Protein AF-A0A7X9WJV8-F1 (afdb_monomer)

Sequence (108 aa):
MVRKWLESRFNASRIDQDRADRGGRSCEGDYDKAAAEEWVCRALRTSDATNDRARFADALKGLLDQDDYLRVGVHDERRFEREVRGYLRKLVKMTKTNTGFGNRLHHQ

Nearest PDB structures (foldseek):
  1x8z-assembly3_A  TM=3.996E-01  e=1.623E+00  Arabidopsis thaliana
  3iqc-assembly3_A  TM=4.145E-01  e=4.379E+00  Helicobacter pylori 26695
  6lea-assembly2_B  TM=2.562E-01  e=4.156E+00  Helicobacter pylori CPY1124

Mean predicted aligned error: 3.54 Å

Foldseek 3Di:
DLLVLLVLLLVVLVVQLVVLVVVPPVSLLSNLLSVLSNQLSVQQNPDPLSVPLVSSLVSLVVVLPDPADDDPPRPDRVSSVVSNNVVSVVVNVCSVVVDDSVDSDDDD

pLDDT: mean 92.79, std 9.25, range [35.72, 98.31]

Secondary structure (DSSP, 8-state):
-HHHHHHHHHHHHHHHHHHHHHHGGGGHHHHHHHHHHHHHHHHHHT-GGGG-HHHHHHHHHHHHT-S----TT-S-HHHHHHHHHHHHHHHHHHHHHT-STT------

Radius of gyration: 13.66 Å; Cα contacts (8 Å, |Δi|>4): 118; chains: 1; bounding box: 32×33×36 Å

Solvent-accessible surface area (backbone atoms only — not comparable to full-atom values): 5926 Å² total; per-residue (Å²): 98,49,35,64,29,28,50,47,46,28,56,48,20,50,53,43,27,58,52,18,60,76,57,40,82,89,21,42,69,54,22,22,45,20,46,18,48,24,52,54,22,59,71,47,44,80,40,77,34,47,81,36,72,67,51,34,51,51,52,50,47,58,61,65,72,47,92,78,77,91,68,89,90,58,83,46,68,72,57,23,44,51,36,33,55,50,51,48,52,50,50,50,52,31,60,74,71,72,46,64,53,84,64,69,79,74,88,127

Structure (mmCIF, N/CA/C/O backbone):
data_AF-A0A7X9WJV8-F1
#
_entry.id   AF-A0A7X9WJV8-F1
#
loop_
_atom_site.group_PDB
_atom_site.id
_atom_site.type_symbol
_atom_site.label_atom_id
_atom_site.label_alt_id
_atom_site.label_comp_id
_atom_site.label_asym_id
_atom_site.label_entity_id
_atom_site.label_seq_id
_atom_site.pdbx_PDB_ins_code
_atom_site.Cartn_x
_atom_site.Cartn_y
_atom_site.Cartn_z
_atom_site.occupancy
_atom_site.B_iso_or_equiv
_atom_site.auth_seq_id
_atom_site.auth_comp_id
_atom_site.auth_asym_id
_atom_site.auth_atom_id
_atom_site.pdbx_PDB_model_num
ATOM 1 N N . MET A 1 1 ? -9.021 10.700 9.804 1.00 85.81 1 MET A N 1
ATOM 2 C CA . MET A 1 1 ? -7.700 11.322 9.515 1.00 85.81 1 MET A CA 1
ATOM 3 C C . MET A 1 1 ? -6.843 10.417 8.637 1.00 85.81 1 MET A C 1
ATOM 5 O O . MET A 1 1 ? -6.391 10.879 7.597 1.00 85.81 1 MET A O 1
ATOM 9 N N . VAL A 1 2 ? -6.697 9.142 9.014 1.00 92.88 2 VAL A N 1
ATOM 10 C CA . VAL A 1 2 ? -5.947 8.115 8.271 1.00 92.88 2 VAL A CA 1
ATOM 11 C C . VAL A 1 2 ? -6.416 7.979 6.819 1.00 92.88 2 VAL A C 1
ATOM 13 O O . VAL A 1 2 ? -5.586 8.046 5.924 1.00 92.88 2 VAL A O 1
ATOM 16 N N . ARG A 1 3 ? -7.732 7.913 6.562 1.00 93.69 3 ARG A N 1
ATOM 17 C CA . ARG A 1 3 ? -8.294 7.860 5.195 1.00 93.69 3 ARG A CA 1
ATOM 18 C C . ARG A 1 3 ? -7.761 8.967 4.275 1.00 93.69 3 ARG A C 1
ATOM 20 O O . ARG A 1 3 ? -7.168 8.676 3.247 1.00 93.69 3 ARG A O 1
ATOM 27 N N . LYS A 1 4 ? -7.883 10.230 4.699 1.00 93.00 4 LYS A N 1
ATOM 28 C CA . LYS A 1 4 ? -7.390 11.396 3.937 1.00 93.00 4 LYS A CA 1
ATOM 29 C C . LYS A 1 4 ? -5.872 11.368 3.730 1.00 93.00 4 LYS A C 1
ATOM 31 O O . LYS A 1 4 ? -5.375 11.869 2.728 1.00 93.00 4 LYS A O 1
ATOM 36 N N . TRP A 1 5 ? -5.129 10.819 4.690 1.00 95.25 5 TRP A N 1
ATOM 37 C CA . TRP A 1 5 ? -3.686 10.635 4.554 1.00 95.25 5 TRP A CA 1
ATOM 38 C C . TRP A 1 5 ? -3.359 9.561 3.506 1.00 95.25 5 TRP A C 1
ATOM 40 O O . TRP A 1 5 ? -2.560 9.822 2.613 1.00 95.25 5 TRP A O 1
ATOM 50 N N . LEU A 1 6 ? -4.036 8.408 3.547 1.00 96.06 6 LEU A N 1
ATOM 51 C CA . LEU A 1 6 ? -3.879 7.335 2.557 1.00 96.06 6 LEU A CA 1
ATOM 52 C C . LEU A 1 6 ? -4.258 7.801 1.146 1.00 96.06 6 LEU A C 1
ATOM 54 O O . LEU A 1 6 ? -3.562 7.476 0.196 1.00 96.06 6 LEU A O 1
ATOM 58 N N . GLU A 1 7 ? -5.320 8.596 0.997 1.00 95.50 7 GLU A N 1
ATOM 59 C CA . GLU A 1 7 ? -5.699 9.205 -0.288 1.00 95.50 7 GLU A CA 1
ATOM 60 C C . GLU A 1 7 ? -4.613 10.148 -0.824 1.00 95.50 7 GLU A C 1
ATOM 62 O O . GLU A 1 7 ? -4.266 10.095 -2.001 1.00 95.50 7 GLU A O 1
ATOM 67 N N . SER A 1 8 ? -4.036 10.982 0.044 1.00 95.19 8 SER A N 1
ATOM 68 C CA . SER A 1 8 ? -2.932 11.871 -0.325 1.00 95.19 8 SER A CA 1
ATOM 69 C C . SER A 1 8 ? -1.688 11.089 -0.762 1.00 95.19 8 SER A C 1
ATOM 71 O O . SER A 1 8 ? -1.101 11.411 -1.795 1.00 95.19 8 SER A O 1
ATOM 73 N N . ARG A 1 9 ? -1.316 10.030 -0.032 1.00 96.31 9 ARG A N 1
ATOM 74 C CA . ARG A 1 9 ? -0.181 9.160 -0.382 1.00 96.31 9 ARG A CA 1
ATOM 75 C C . ARG A 1 9 ? -0.432 8.322 -1.634 1.00 96.31 9 ARG A C 1
ATOM 77 O O . ARG A 1 9 ? 0.474 8.166 -2.446 1.00 96.31 9 ARG A O 1
ATOM 84 N N . PHE A 1 10 ? -1.662 7.865 -1.846 1.00 96.62 10 PHE A N 1
ATOM 85 C CA . PHE A 1 10 ? -2.077 7.206 -3.085 1.00 96.62 10 PHE A CA 1
ATOM 86 C C . PHE A 1 10 ? -1.884 8.124 -4.300 1.00 96.62 10 PHE A C 1
ATOM 88 O O . PHE A 1 10 ? -1.309 7.717 -5.300 1.00 96.62 10 PHE A O 1
ATOM 95 N N . ASN A 1 11 ? -2.306 9.386 -4.210 1.00 96.44 11 ASN A N 1
ATOM 96 C CA . ASN A 1 11 ? -2.116 10.327 -5.315 1.00 96.44 11 ASN A CA 1
ATOM 97 C C . ASN A 1 11 ? -0.632 10.661 -5.536 1.00 96.44 11 ASN A C 1
ATOM 99 O O . ASN A 1 11 ? -0.182 10.691 -6.677 1.00 96.44 11 ASN A O 1
AT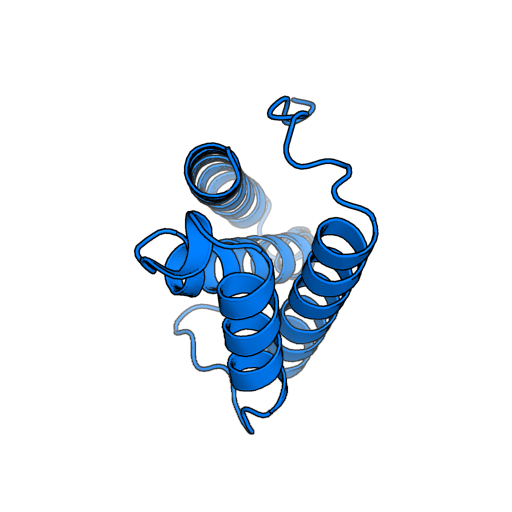OM 103 N N . ALA A 1 12 ? 0.132 10.870 -4.459 1.00 96.06 12 ALA A N 1
ATOM 104 C CA . ALA A 1 12 ? 1.566 11.151 -4.543 1.00 96.06 12 ALA A CA 1
ATOM 105 C C . ALA A 1 12 ? 2.345 9.996 -5.190 1.00 96.06 12 ALA A C 1
ATOM 107 O O . ALA A 1 12 ? 3.098 10.217 -6.129 1.00 96.06 12 ALA A O 1
ATOM 108 N N . SER A 1 13 ? 2.093 8.759 -4.760 1.00 96.81 13 SER A N 1
ATOM 109 C CA . SER A 1 13 ? 2.762 7.575 -5.310 1.00 96.81 13 SER A CA 1
ATOM 110 C C . SER A 1 13 ? 2.470 7.339 -6.792 1.00 96.81 13 SER A C 1
ATOM 112 O O . SER A 1 13 ? 3.337 6.849 -7.507 1.00 96.81 13 SER A O 1
ATOM 114 N N . ARG A 1 14 ? 1.290 7.723 -7.294 1.00 97.00 14 ARG A N 1
ATOM 115 C CA . ARG A 1 14 ? 1.019 7.697 -8.741 1.00 97.00 14 ARG A CA 1
ATOM 116 C C . ARG A 1 14 ? 1.848 8.727 -9.508 1.00 97.00 14 ARG A C 1
ATOM 118 O O . ARG A 1 14 ? 2.376 8.405 -10.562 1.00 97.00 14 ARG A O 1
ATOM 125 N N . ILE A 1 15 ? 1.999 9.932 -8.961 1.00 96.88 15 ILE A N 1
ATOM 126 C CA . ILE A 1 15 ? 2.862 10.967 -9.550 1.00 96.88 15 ILE A CA 1
ATOM 127 C C . ILE A 1 15 ? 4.326 10.504 -9.551 1.00 96.88 15 ILE A C 1
ATOM 129 O O . ILE A 1 15 ? 5.033 10.711 -10.535 1.00 96.88 15 ILE A O 1
ATOM 133 N N . ASP A 1 16 ? 4.776 9.855 -8.477 1.00 96.69 16 ASP A N 1
ATOM 134 C CA . ASP A 1 16 ? 6.140 9.332 -8.373 1.00 96.69 16 ASP A CA 1
ATOM 135 C C . ASP A 1 16 ? 6.401 8.200 -9.374 1.00 96.69 16 ASP A C 1
ATOM 137 O O . ASP A 1 16 ? 7.467 8.170 -9.985 1.00 96.69 16 ASP A O 1
ATOM 141 N N . GLN A 1 17 ? 5.419 7.320 -9.607 1.00 96.88 17 GLN A N 1
ATOM 142 C CA . GLN A 1 17 ? 5.485 6.321 -10.679 1.00 96.88 17 GLN A CA 1
ATOM 143 C C . GLN A 1 17 ? 5.625 6.982 -12.052 1.00 96.88 17 GLN A C 1
ATOM 145 O O . GLN A 1 17 ? 6.554 6.651 -12.781 1.00 96.88 17 GLN A O 1
ATOM 150 N N . ASP A 1 18 ? 4.769 7.956 -12.381 1.00 96.75 18 ASP A N 1
ATOM 151 C CA . ASP A 1 18 ? 4.836 8.671 -13.665 1.00 96.75 18 ASP A CA 1
ATOM 152 C C . ASP A 1 18 ? 6.182 9.395 -13.847 1.00 96.75 18 ASP A C 1
ATOM 154 O O . ASP A 1 18 ? 6.710 9.500 -14.956 1.00 96.75 18 ASP A O 1
ATOM 158 N N . ARG A 1 19 ? 6.757 9.919 -12.757 1.00 96.44 19 ARG A N 1
ATOM 159 C CA . ARG A 1 19 ? 8.077 10.560 -12.766 1.00 96.44 19 ARG A CA 1
ATOM 160 C C . ARG A 1 19 ? 9.194 9.544 -12.997 1.00 96.44 19 ARG A C 1
ATOM 162 O O . ARG A 1 19 ? 10.093 9.827 -13.786 1.00 96.44 19 ARG A O 1
ATOM 169 N N . ALA A 1 20 ? 9.149 8.407 -12.309 1.00 96.31 20 ALA A N 1
ATOM 170 C CA . ALA A 1 20 ? 10.144 7.348 -12.432 1.00 96.31 20 ALA A CA 1
ATOM 171 C C . ALA A 1 20 ? 10.114 6.704 -13.825 1.00 96.31 20 ALA A C 1
ATOM 173 O O . ALA A 1 20 ? 11.168 6.514 -14.425 1.00 96.31 20 ALA A O 1
ATOM 174 N N . ASP A 1 21 ? 8.922 6.478 -14.379 1.00 94.44 21 ASP A N 1
ATOM 175 C CA . ASP A 1 21 ? 8.728 5.929 -15.725 1.00 94.44 21 ASP A CA 1
ATOM 176 C C . ASP A 1 21 ? 9.408 6.801 -16.798 1.00 94.44 21 ASP A C 1
ATOM 178 O O . ASP A 1 21 ? 10.172 6.317 -17.633 1.00 94.44 21 ASP A O 1
ATOM 182 N N . ARG A 1 22 ? 9.272 8.132 -16.692 1.00 95.19 22 ARG A N 1
ATOM 183 C CA . ARG 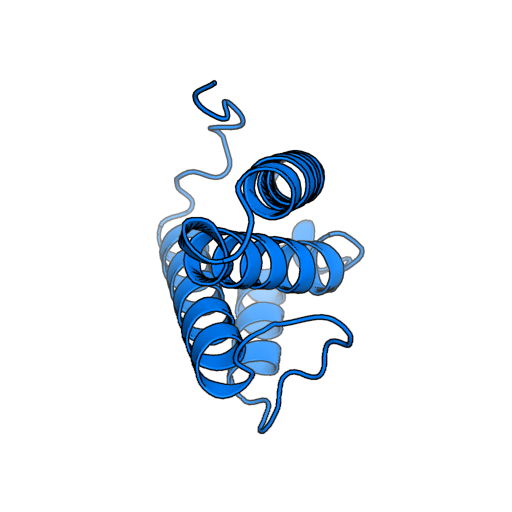A 1 22 ? 9.975 9.096 -17.567 1.00 95.19 22 ARG A CA 1
ATOM 184 C C . ARG A 1 22 ? 11.498 9.077 -17.413 1.00 95.19 22 ARG A C 1
ATOM 186 O O . ARG A 1 22 ? 12.200 9.519 -18.321 1.00 95.19 22 ARG A O 1
ATOM 193 N N . GLY A 1 23 ? 12.008 8.617 -16.272 1.00 92.75 23 GLY A N 1
ATOM 194 C CA . GLY A 1 23 ? 13.438 8.463 -16.001 1.00 92.75 23 GLY A CA 1
ATOM 195 C C . GLY A 1 23 ? 14.055 7.206 -16.623 1.00 92.75 23 GLY A C 1
ATOM 196 O O . GLY A 1 23 ? 15.281 7.089 -16.671 1.00 92.75 23 GLY A O 1
ATOM 197 N N . GLY A 1 24 ? 13.235 6.277 -17.127 1.00 91.38 24 GLY A N 1
ATOM 198 C CA . GLY A 1 24 ? 13.684 5.036 -17.753 1.00 91.38 24 GLY A CA 1
ATOM 199 C C . GLY A 1 24 ? 14.379 4.075 -16.780 1.00 91.38 24 GLY A C 1
ATOM 200 O O . GLY A 1 24 ? 14.170 4.120 -15.569 1.00 91.38 24 GLY A O 1
ATOM 201 N N . ARG A 1 25 ? 15.247 3.200 -17.313 1.00 90.94 25 ARG A N 1
ATOM 202 C CA . ARG A 1 25 ? 15.833 2.058 -16.576 1.00 90.94 25 ARG A CA 1
ATOM 203 C C . ARG A 1 25 ? 16.501 2.409 -15.243 1.00 90.94 25 ARG A C 1
ATOM 205 O O . ARG A 1 25 ? 16.436 1.635 -14.296 1.00 90.94 25 ARG A O 1
ATOM 212 N N . SER A 1 26 ? 17.153 3.568 -15.146 1.00 94.00 26 SER A N 1
ATOM 213 C CA . SER A 1 26 ? 17.811 3.993 -13.901 1.00 94.00 26 SER A CA 1
ATOM 214 C C . SER A 1 26 ? 16.832 4.257 -12.754 1.00 94.00 26 SER A C 1
ATOM 216 O O . SER A 1 26 ? 17.245 4.240 -11.599 1.00 94.00 26 SER A O 1
ATOM 218 N N . CYS A 1 27 ? 15.555 4.483 -13.064 1.00 95.50 27 CYS A N 1
ATOM 219 C CA . CYS A 1 27 ? 14.506 4.821 -12.109 1.00 95.50 27 CYS A CA 1
ATOM 220 C C . CYS A 1 27 ? 13.520 3.668 -11.852 1.00 95.50 27 CYS A C 1
ATOM 222 O O . CYS A 1 27 ? 12.578 3.848 -11.089 1.00 95.50 27 CYS A O 1
ATOM 224 N N . GLU A 1 28 ? 13.739 2.469 -12.404 1.00 95.81 28 GLU A N 1
ATOM 225 C CA . GLU A 1 28 ? 12.855 1.305 -12.187 1.00 95.81 28 GLU A CA 1
ATOM 226 C C . GLU A 1 28 ? 12.702 0.955 -10.700 1.00 95.81 28 GLU A C 1
ATOM 228 O O . GLU A 1 28 ? 11.619 0.612 -10.234 1.00 95.81 28 GLU A O 1
ATOM 233 N N . GLY A 1 29 ? 13.773 1.110 -9.914 1.00 96.50 29 GLY A N 1
ATOM 234 C CA . GLY A 1 29 ? 13.702 0.919 -8.464 1.00 96.50 29 GLY A CA 1
ATOM 235 C C . GLY A 1 29 ? 12.813 1.942 -7.755 1.00 96.50 29 GLY A C 1
ATOM 236 O O . GLY A 1 29 ? 12.100 1.579 -6.819 1.00 96.50 29 GLY A O 1
ATOM 237 N N . ASP A 1 30 ? 12.831 3.196 -8.209 1.00 97.38 30 ASP A N 1
ATOM 238 C CA . ASP A 1 30 ? 11.951 4.242 -7.684 1.00 97.38 30 ASP A CA 1
ATOM 239 C C . ASP A 1 30 ? 10.499 3.988 -8.102 1.00 97.38 30 ASP A C 1
ATOM 241 O O . ASP A 1 30 ? 9.589 4.169 -7.289 1.00 97.38 30 ASP A O 1
ATOM 245 N N . TYR A 1 31 ? 10.288 3.489 -9.326 1.00 97.62 31 TYR A N 1
ATOM 246 C CA . TYR A 1 31 ? 8.977 3.061 -9.799 1.00 97.62 31 TYR A CA 1
ATOM 247 C C . TYR A 1 31 ? 8.409 1.945 -8.916 1.00 97.62 31 TYR A C 1
ATOM 249 O O . TYR A 1 31 ? 7.308 2.098 -8.392 1.00 97.62 31 TYR A O 1
ATOM 257 N N . ASP A 1 32 ? 9.155 0.860 -8.679 1.00 97.56 32 ASP A N 1
ATOM 258 C CA . ASP A 1 32 ? 8.683 -0.278 -7.875 1.00 97.56 32 ASP A CA 1
ATOM 259 C C . ASP A 1 32 ? 8.351 0.129 -6.432 1.00 97.56 32 ASP A C 1
ATOM 261 O O . ASP A 1 32 ? 7.372 -0.336 -5.843 1.00 97.56 32 ASP A O 1
ATOM 265 N N . LYS A 1 33 ? 9.130 1.053 -5.862 1.00 98.00 33 LYS A N 1
ATOM 266 C CA . LYS A 1 33 ? 8.873 1.616 -4.533 1.00 98.00 33 LYS A CA 1
ATOM 267 C C . LYS A 1 33 ? 7.591 2.449 -4.499 1.00 98.00 33 LYS A C 1
ATOM 269 O O . LYS A 1 33 ? 6.780 2.304 -3.582 1.00 98.00 33 LYS A O 1
ATOM 274 N N . ALA A 1 34 ? 7.393 3.312 -5.492 1.00 97.94 34 ALA A N 1
ATOM 275 C CA . ALA A 1 34 ? 6.180 4.110 -5.613 1.00 97.94 34 ALA A CA 1
ATOM 276 C C . ALA A 1 34 ? 4.952 3.228 -5.910 1.00 97.94 34 ALA A C 1
ATOM 278 O O . ALA A 1 34 ? 3.874 3.446 -5.359 1.00 97.94 34 ALA A O 1
ATOM 279 N N . ALA A 1 35 ? 5.117 2.178 -6.711 1.00 98.19 35 ALA A N 1
ATOM 280 C CA . ALA A 1 35 ? 4.113 1.153 -6.960 1.00 98.19 35 ALA A CA 1
ATOM 281 C C . ALA A 1 35 ? 3.699 0.425 -5.676 1.00 98.19 35 ALA A C 1
ATOM 283 O O . ALA A 1 35 ? 2.506 0.224 -5.443 1.00 98.19 35 ALA A O 1
ATOM 284 N N . ALA A 1 36 ? 4.659 0.054 -4.826 1.00 98.31 36 ALA A N 1
ATOM 285 C CA . ALA A 1 36 ? 4.384 -0.601 -3.551 1.00 98.31 36 ALA A CA 1
ATOM 286 C C . ALA A 1 36 ? 3.567 0.293 -2.609 1.00 98.31 36 ALA A C 1
ATOM 288 O O . ALA A 1 36 ? 2.589 -0.151 -2.004 1.00 98.31 36 ALA A O 1
ATOM 289 N N . GLU A 1 37 ? 3.926 1.574 -2.515 1.00 98.19 37 GLU A N 1
ATOM 290 C CA . GLU A 1 37 ? 3.161 2.543 -1.734 1.00 98.19 37 GLU A CA 1
ATOM 291 C C . GLU A 1 37 ? 1.734 2.737 -2.273 1.00 98.19 37 GLU A C 1
ATOM 293 O O . GLU A 1 37 ? 0.778 2.747 -1.487 1.00 98.19 37 GLU A O 1
ATOM 298 N N . GLU A 1 38 ? 1.577 2.858 -3.594 1.00 98.00 38 GLU A N 1
ATOM 299 C CA . GLU A 1 38 ? 0.268 2.963 -4.246 1.00 98.00 38 GLU A CA 1
ATOM 300 C C . GLU A 1 38 ? -0.602 1.753 -3.921 1.00 98.00 38 GLU A C 1
ATOM 302 O O . GLU A 1 38 ? -1.738 1.929 -3.476 1.00 98.00 38 GLU A O 1
ATOM 307 N N . TRP A 1 39 ? -0.051 0.545 -4.066 1.00 98.06 39 TRP A N 1
ATOM 308 C CA . TRP A 1 39 ? -0.746 -0.709 -3.787 1.00 98.06 39 TRP A CA 1
ATOM 309 C C . TRP A 1 39 ? -1.257 -0.759 -2.342 1.00 98.06 39 TRP A C 1
ATOM 311 O O . TRP A 1 39 ? -2.448 -0.989 -2.113 1.00 98.06 39 TRP A O 1
ATOM 321 N N . VAL A 1 40 ? -0.398 -0.450 -1.360 1.00 97.69 40 VAL A N 1
ATOM 322 C CA . VAL A 1 40 ? -0.786 -0.458 0.063 1.00 97.69 40 VAL A CA 1
ATOM 323 C C . VAL A 1 40 ? -1.854 0.598 0.346 1.00 97.69 40 VAL A C 1
ATOM 325 O O . VAL A 1 40 ? -2.858 0.318 1.008 1.00 97.69 40 VAL A O 1
ATOM 328 N N . CYS A 1 41 ? -1.674 1.819 -0.163 1.00 97.12 41 CYS A N 1
ATOM 329 C CA . CYS A 1 41 ? -2.651 2.884 0.043 1.00 97.12 41 CYS A CA 1
ATOM 330 C C . CYS A 1 41 ? -3.988 2.549 -0.621 1.00 97.12 41 CYS A C 1
ATOM 332 O O . CYS A 1 41 ? -5.039 2.812 -0.036 1.00 97.12 41 CYS A O 1
ATOM 334 N N . ARG A 1 42 ? -3.973 1.934 -1.808 1.00 96.50 42 ARG A N 1
ATOM 335 C CA . ARG A 1 42 ? -5.173 1.476 -2.510 1.00 96.50 42 ARG A CA 1
ATOM 336 C C . ARG A 1 42 ? -5.922 0.414 -1.710 1.00 96.50 42 ARG A C 1
ATOM 338 O O . ARG A 1 42 ? -7.135 0.551 -1.575 1.00 96.50 42 ARG A O 1
ATOM 345 N N . ALA A 1 43 ? -5.220 -0.577 -1.162 1.00 95.75 43 ALA A N 1
ATOM 346 C CA . ALA A 1 43 ? -5.818 -1.648 -0.364 1.00 95.75 43 ALA A CA 1
ATOM 347 C C . ALA A 1 43 ? -6.488 -1.128 0.923 1.00 95.75 43 ALA A C 1
ATOM 349 O O . ALA A 1 43 ? -7.515 -1.649 1.353 1.00 95.75 43 ALA A O 1
ATOM 350 N N . LEU A 1 44 ? -5.930 -0.078 1.533 1.00 96.31 44 LEU A N 1
ATOM 351 C CA . LEU A 1 44 ? -6.379 0.417 2.837 1.00 96.31 44 LEU A CA 1
ATOM 352 C C . LEU A 1 44 ? -7.344 1.608 2.769 1.00 96.31 44 LEU A C 1
ATOM 354 O O . LEU A 1 44 ? -8.187 1.748 3.655 1.00 96.31 44 LEU A O 1
ATOM 358 N N . ARG A 1 45 ? -7.240 2.492 1.765 1.00 93.56 45 ARG A N 1
ATOM 359 C CA . ARG A 1 45 ? -7.968 3.782 1.755 1.00 93.56 45 ARG A CA 1
ATOM 360 C C . ARG A 1 45 ? -9.489 3.640 1.720 1.00 93.56 45 ARG A C 1
ATOM 362 O O . ARG A 1 45 ? -10.182 4.513 2.233 1.00 93.56 45 ARG A O 1
ATOM 369 N N . THR A 1 46 ? -10.002 2.553 1.148 1.00 89.88 46 THR A N 1
ATOM 370 C CA . THR A 1 46 ? -11.443 2.264 1.070 1.00 89.88 46 THR A CA 1
ATOM 371 C C . THR A 1 46 ? -11.957 1.451 2.255 1.00 89.88 46 THR A C 1
ATOM 373 O O . THR A 1 46 ? -13.159 1.247 2.365 1.00 89.88 46 THR A O 1
ATOM 376 N N . SER A 1 47 ? -11.077 0.995 3.151 1.00 91.38 47 SER A N 1
ATOM 377 C CA . SER A 1 47 ? -11.479 0.207 4.312 1.00 91.38 47 SER A CA 1
ATOM 378 C C . SER A 1 47 ? -12.150 1.079 5.376 1.00 91.38 47 SER A C 1
ATOM 380 O O . SER A 1 47 ? -11.653 2.152 5.751 1.00 91.38 47 SER A O 1
ATOM 382 N N . ASP A 1 48 ? -13.253 0.589 5.940 1.00 90.56 48 ASP A N 1
ATOM 383 C CA . ASP A 1 48 ? -13.906 1.210 7.098 1.00 90.56 48 ASP A CA 1
ATOM 384 C C . ASP A 1 48 ? -13.047 1.145 8.363 1.00 90.56 48 ASP A C 1
ATOM 386 O O . ASP A 1 48 ? -13.222 1.956 9.277 1.00 90.56 48 ASP A O 1
ATOM 390 N N . ALA A 1 49 ? -12.037 0.270 8.373 1.00 91.56 49 ALA A N 1
ATOM 391 C CA . ALA A 1 49 ? -11.022 0.218 9.415 1.00 91.56 49 ALA A CA 1
ATOM 392 C C . ALA A 1 49 ? -10.294 1.561 9.594 1.00 91.56 49 ALA A C 1
ATOM 394 O O . ALA A 1 49 ? -9.827 1.864 10.679 1.00 91.56 49 ALA A O 1
ATOM 395 N N . THR A 1 50 ? -10.250 2.427 8.576 1.00 92.69 50 THR A N 1
ATOM 396 C CA . THR A 1 50 ? -9.583 3.743 8.655 1.00 92.69 50 THR A CA 1
ATOM 397 C C . THR A 1 50 ? -10.186 4.722 9.676 1.00 92.69 50 THR A C 1
ATOM 399 O O . THR A 1 50 ? -9.573 5.762 9.951 1.00 92.69 50 THR A O 1
ATOM 402 N N . ASN A 1 51 ? -11.360 4.409 10.238 1.00 90.81 51 ASN A N 1
ATOM 403 C CA . ASN A 1 51 ? -12.021 5.194 11.284 1.00 90.81 51 ASN A CA 1
ATOM 404 C C . ASN A 1 51 ? -11.760 4.670 12.707 1.00 90.81 51 ASN A C 1
ATOM 406 O O . ASN A 1 51 ? -12.074 5.372 13.665 1.00 90.81 51 ASN A O 1
ATOM 410 N N . ASP A 1 52 ? -11.170 3.482 12.855 1.00 93.50 52 ASP A N 1
ATOM 411 C CA . ASP A 1 52 ? -10.912 2.846 14.146 1.00 93.50 52 ASP A CA 1
ATOM 412 C C . ASP A 1 52 ? -9.477 2.313 14.198 1.00 93.50 52 ASP A C 1
ATOM 414 O O . ASP A 1 52 ? -9.044 1.532 13.353 1.00 93.50 52 ASP A O 1
ATOM 418 N N . ARG A 1 53 ? -8.713 2.729 15.209 1.00 90.75 53 ARG A N 1
ATOM 419 C CA . ARG A 1 53 ? -7.286 2.397 15.294 1.00 90.75 53 ARG A CA 1
ATOM 420 C C . ARG A 1 53 ? -7.030 0.896 15.451 1.00 90.75 53 ARG A C 1
ATOM 422 O O . ARG A 1 53 ? -6.064 0.406 14.874 1.00 90.75 53 ARG A O 1
ATOM 429 N N . ALA A 1 54 ? -7.837 0.193 16.246 1.00 93.31 54 ALA A N 1
ATOM 430 C CA . ALA A 1 54 ? -7.649 -1.236 16.478 1.00 93.31 54 ALA A CA 1
ATOM 431 C C . ALA A 1 54 ? -7.961 -2.015 15.197 1.00 93.31 54 ALA A C 1
ATOM 433 O O . ALA A 1 54 ? -7.116 -2.765 14.717 1.00 93.31 54 ALA A O 1
ATOM 434 N N . ARG A 1 55 ? -9.093 -1.704 14.556 1.00 95.81 55 ARG A N 1
ATOM 435 C CA . ARG A 1 55 ? -9.458 -2.298 13.262 1.00 95.81 55 ARG A CA 1
ATOM 436 C C . ARG A 1 55 ? -8.427 -1.993 12.179 1.00 95.81 55 ARG A C 1
ATOM 438 O O . ARG A 1 55 ? -8.147 -2.848 11.345 1.00 95.81 55 ARG A O 1
ATOM 445 N N . PHE A 1 56 ? -7.853 -0.788 12.170 1.00 96.00 56 PHE A N 1
ATOM 446 C CA . PHE A 1 56 ? -6.800 -0.435 11.217 1.00 96.00 56 PHE A CA 1
ATOM 447 C C . PHE A 1 56 ? -5.515 -1.232 11.455 1.00 96.00 56 PHE A C 1
ATOM 449 O O . PHE A 1 56 ? -4.891 -1.685 10.497 1.00 96.00 56 PHE A O 1
ATOM 456 N N . ALA A 1 57 ? -5.132 -1.439 12.717 1.00 95.62 57 ALA A N 1
ATOM 457 C CA . ALA A 1 57 ? -3.995 -2.285 13.065 1.00 95.62 57 ALA A CA 1
ATOM 458 C C . ALA A 1 57 ? -4.219 -3.746 12.636 1.00 95.62 57 ALA A C 1
ATOM 460 O O . ALA A 1 57 ? -3.307 -4.352 12.075 1.00 95.62 57 ALA A O 1
ATOM 461 N N . ASP A 1 58 ? -5.430 -4.276 12.820 1.00 96.56 58 ASP A N 1
ATOM 462 C CA . ASP A 1 58 ? -5.792 -5.627 12.377 1.00 96.56 58 ASP A CA 1
ATOM 463 C C . ASP A 1 58 ? -5.768 -5.750 10.849 1.00 96.56 58 ASP A C 1
ATOM 465 O O . ASP A 1 58 ? -5.219 -6.713 10.319 1.00 96.56 58 ASP A O 1
ATOM 469 N N . ALA A 1 59 ? -6.273 -4.746 10.125 1.00 96.75 59 ALA A N 1
ATOM 470 C CA . ALA A 1 59 ? -6.204 -4.711 8.664 1.00 96.75 59 ALA A CA 1
ATOM 471 C C . ALA A 1 59 ? -4.750 -4.704 8.153 1.00 96.75 59 ALA A C 1
ATOM 473 O O . ALA A 1 59 ? -4.419 -5.412 7.205 1.00 96.75 59 ALA A O 1
ATOM 474 N N . LEU A 1 60 ? -3.863 -3.939 8.801 1.00 97.12 60 LEU A N 1
ATOM 475 C CA . LEU A 1 60 ? -2.434 -3.929 8.475 1.00 97.12 60 LEU 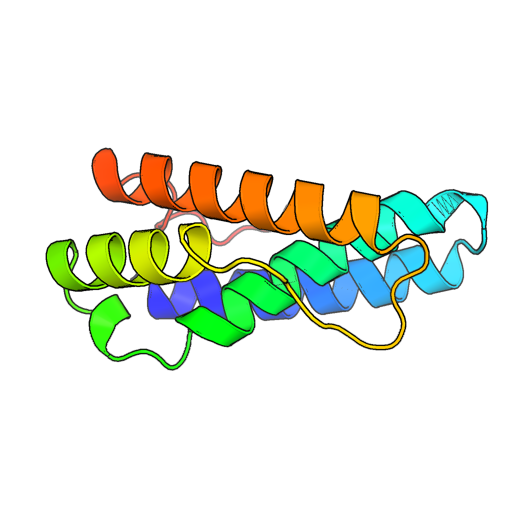A CA 1
ATOM 476 C C . LEU A 1 60 ? -1.769 -5.282 8.735 1.00 97.12 60 LEU A C 1
ATOM 478 O O . LEU A 1 60 ? -0.939 -5.715 7.936 1.00 97.12 60 LEU A O 1
ATOM 482 N N . LYS A 1 61 ? -2.124 -5.942 9.841 1.00 96.00 61 LYS A N 1
ATOM 483 C CA . LYS A 1 61 ? -1.626 -7.281 10.158 1.00 96.00 61 LYS A CA 1
ATOM 484 C C . LYS A 1 61 ? -2.107 -8.303 9.127 1.00 96.00 61 LYS A C 1
ATOM 486 O O . LYS A 1 61 ? -1.285 -9.027 8.586 1.00 96.00 61 LYS A O 1
ATOM 491 N N . GLY A 1 62 ? -3.393 -8.274 8.776 1.00 96.62 62 GLY A N 1
ATOM 492 C CA . GLY A 1 62 ? -3.959 -9.151 7.751 1.00 96.62 62 GLY A CA 1
ATOM 493 C C . GLY A 1 62 ? -3.268 -9.018 6.390 1.00 96.62 62 GLY A C 1
ATOM 494 O O . GLY A 1 62 ? -3.058 -10.020 5.722 1.00 96.62 62 GLY A O 1
ATOM 495 N N . LEU A 1 63 ? -2.852 -7.807 5.997 1.00 96.69 63 LEU A N 1
ATOM 496 C CA . LEU A 1 63 ? -2.046 -7.603 4.785 1.00 96.69 63 LEU A CA 1
ATOM 497 C C . LEU A 1 63 ? -0.599 -8.103 4.929 1.00 96.69 63 LEU A C 1
ATOM 499 O O . LEU A 1 63 ? -0.019 -8.572 3.957 1.00 96.69 63 LEU A O 1
ATOM 503 N N . LEU A 1 64 ? 0.019 -7.996 6.109 1.00 96.31 64 LEU A N 1
ATOM 504 C CA . LEU A 1 64 ? 1.373 -8.524 6.345 1.00 96.31 64 LEU A CA 1
ATOM 505 C C . LEU A 1 64 ? 1.431 -10.053 6.333 1.00 96.31 64 LEU A C 1
ATOM 507 O O . LEU A 1 64 ? 2.456 -10.606 5.929 1.00 96.31 64 LEU A O 1
ATOM 511 N N . ASP A 1 65 ? 0.346 -10.691 6.766 1.00 95.56 65 ASP A N 1
ATOM 512 C CA . ASP A 1 65 ? 0.193 -12.145 6.815 1.00 95.56 65 ASP A CA 1
ATOM 513 C C . ASP A 1 65 ? -0.127 -12.748 5.429 1.00 95.56 65 ASP A C 1
ATOM 515 O O . ASP A 1 65 ? -0.223 -13.964 5.305 1.00 95.56 65 ASP A O 1
ATOM 519 N N . GLN A 1 66 ? -0.276 -11.924 4.380 1.00 94.19 66 GLN A N 1
ATOM 520 C CA . GLN A 1 66 ? -0.382 -12.410 3.002 1.00 94.19 66 GLN A CA 1
ATOM 521 C C . GLN A 1 66 ? 0.949 -12.993 2.507 1.00 94.19 66 GLN A C 1
ATOM 523 O O . GLN A 1 66 ? 2.036 -12.465 2.789 1.00 94.19 66 GLN A O 1
ATOM 528 N N . ASP A 1 67 ? 0.835 -14.064 1.724 1.00 86.00 67 ASP A N 1
ATOM 529 C CA . ASP A 1 67 ? 1.976 -14.735 1.104 1.00 86.00 67 ASP A CA 1
ATOM 530 C C . ASP A 1 67 ? 2.567 -13.868 -0.019 1.00 86.00 67 ASP A C 1
ATOM 532 O O . ASP A 1 67 ? 3.741 -13.495 0.064 1.00 86.00 67 ASP A O 1
ATOM 536 N N . ASP A 1 68 ? 1.722 -13.415 -0.954 1.00 88.56 68 ASP A N 1
ATOM 537 C CA . ASP A 1 68 ? 2.142 -12.699 -2.165 1.00 88.56 68 ASP A CA 1
ATOM 538 C C . ASP A 1 68 ? 1.405 -11.362 -2.363 1.00 88.56 68 ASP A C 1
ATOM 540 O O . ASP A 1 68 ? 0.235 -11.197 -1.995 1.00 88.56 68 ASP A O 1
ATOM 544 N N . TYR A 1 69 ? 2.077 -10.412 -3.024 1.00 92.12 69 TYR A N 1
ATOM 545 C CA . TYR A 1 69 ? 1.511 -9.114 -3.406 1.00 92.12 69 TYR A CA 1
ATOM 546 C C . TYR A 1 69 ? 1.535 -8.959 -4.926 1.00 92.12 69 TYR A C 1
ATOM 548 O O . TYR A 1 69 ? 2.534 -8.554 -5.511 1.00 92.12 69 TYR A O 1
ATOM 556 N N . LEU A 1 70 ? 0.419 -9.263 -5.590 1.00 87.62 70 LEU A N 1
ATOM 557 C CA . LEU A 1 70 ? 0.368 -9.238 -7.054 1.00 87.62 70 LEU A CA 1
ATOM 558 C C . LEU A 1 70 ? 0.072 -7.832 -7.595 1.00 87.62 70 LEU A C 1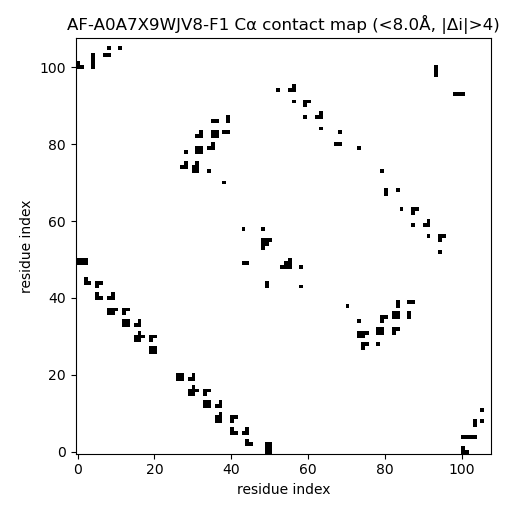
ATOM 560 O O . LEU A 1 70 ? -0.942 -7.211 -7.250 1.00 87.62 70 LEU A O 1
ATOM 564 N N . ARG A 1 71 ? 0.935 -7.351 -8.499 1.00 91.19 71 ARG A N 1
ATOM 565 C CA . ARG A 1 71 ? 0.736 -6.124 -9.282 1.00 91.19 71 ARG A CA 1
ATOM 566 C C . ARG A 1 71 ? 1.379 -6.257 -10.661 1.00 91.19 71 ARG A C 1
ATOM 568 O O . ARG A 1 71 ? 2.577 -6.472 -10.775 1.00 91.19 71 ARG A O 1
ATOM 575 N N . VAL A 1 72 ? 0.586 -6.068 -11.712 1.00 91.00 72 VAL A N 1
ATOM 576 C CA . VAL A 1 72 ? 1.094 -6.032 -13.092 1.00 91.00 72 VAL A CA 1
ATOM 577 C C . VAL A 1 72 ? 1.885 -4.741 -13.327 1.00 91.00 72 VAL A C 1
ATOM 579 O O . VAL A 1 72 ? 1.486 -3.679 -12.848 1.00 91.00 72 VAL A O 1
ATOM 582 N N . GLY A 1 73 ? 2.971 -4.829 -14.100 1.00 90.75 73 GLY A N 1
ATOM 583 C CA . GLY A 1 73 ? 3.735 -3.665 -14.561 1.00 90.75 73 GLY A CA 1
ATOM 584 C C . GLY A 1 73 ? 4.808 -3.168 -13.592 1.00 90.75 73 GLY A C 1
ATOM 585 O O . GLY A 1 73 ? 5.274 -2.049 -13.752 1.00 90.75 73 GLY A O 1
ATOM 586 N N . VAL A 1 74 ? 5.181 -3.964 -12.587 1.00 95.62 74 VAL A N 1
ATOM 587 C CA . VAL A 1 74 ? 6.401 -3.732 -11.793 1.00 95.62 74 VAL A CA 1
ATOM 588 C C . VAL A 1 74 ? 7.616 -4.295 -12.532 1.00 95.62 74 VAL A C 1
ATOM 590 O O . VAL A 1 74 ? 7.480 -5.247 -13.302 1.00 95.62 74 VAL A O 1
ATOM 593 N N . HIS A 1 75 ? 8.792 -3.712 -12.314 1.00 95.56 75 HIS A N 1
ATOM 594 C CA . HIS A 1 75 ? 10.026 -4.132 -12.983 1.00 9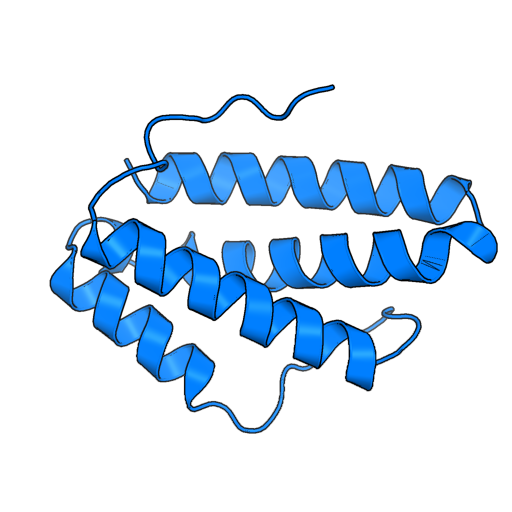5.56 75 HIS A CA 1
ATOM 595 C C . HIS A 1 75 ? 10.685 -5.324 -12.279 1.00 95.56 75 HIS A C 1
ATOM 597 O O . HIS A 1 75 ? 11.228 -6.212 -12.934 1.00 95.56 75 HIS A O 1
ATOM 603 N N . ASP A 1 76 ? 10.625 -5.361 -10.946 1.00 96.00 76 ASP A N 1
ATOM 604 C CA . ASP A 1 76 ? 11.195 -6.420 -10.112 1.00 96.00 76 ASP A CA 1
ATOM 605 C C . ASP A 1 76 ? 10.197 -6.818 -9.010 1.00 96.00 76 ASP A C 1
ATOM 607 O O . ASP A 1 76 ? 10.015 -6.112 -8.015 1.00 96.00 76 ASP A O 1
ATOM 611 N N . GLU A 1 77 ? 9.551 -7.977 -9.176 1.00 95.19 77 GLU A N 1
ATOM 612 C CA . GLU A 1 77 ? 8.525 -8.486 -8.252 1.00 95.19 77 GLU A CA 1
ATOM 613 C C . GLU A 1 77 ? 9.057 -8.639 -6.819 1.00 95.19 77 GLU A C 1
ATOM 615 O O . GLU A 1 77 ? 8.419 -8.209 -5.858 1.00 95.19 77 GLU A O 1
ATOM 620 N N . ARG A 1 78 ? 10.280 -9.161 -6.654 1.00 95.25 78 ARG A N 1
ATOM 621 C CA . ARG A 1 78 ? 10.888 -9.368 -5.327 1.00 95.25 78 ARG A CA 1
ATOM 622 C C . ARG A 1 78 ? 11.173 -8.046 -4.626 1.00 95.25 78 ARG A C 1
ATOM 624 O O . ARG A 1 78 ? 11.080 -7.942 -3.399 1.00 95.25 78 ARG A O 1
ATOM 631 N N . ARG A 1 79 ? 11.580 -7.028 -5.387 1.00 95.81 79 ARG A N 1
ATOM 632 C CA . ARG A 1 79 ? 11.758 -5.667 -4.873 1.00 95.81 79 ARG A CA 1
ATOM 633 C C . ARG A 1 79 ? 10.425 -5.058 -4.490 1.00 95.81 79 ARG A C 1
ATOM 635 O O . ARG A 1 79 ? 10.319 -4.567 -3.371 1.00 95.81 79 ARG A O 1
ATOM 642 N N . PHE A 1 80 ? 9.433 -5.135 -5.368 1.00 97.56 80 PHE A N 1
ATOM 643 C CA . PHE A 1 80 ? 8.087 -4.651 -5.096 1.00 97.56 80 PHE A CA 1
ATOM 644 C C . PHE A 1 80 ? 7.530 -5.244 -3.794 1.00 97.56 80 PHE A C 1
ATOM 646 O O . PHE A 1 80 ? 7.140 -4.496 -2.899 1.00 97.56 80 PHE A O 1
ATOM 653 N N . GLU A 1 81 ? 7.587 -6.566 -3.618 1.00 96.94 81 GLU A N 1
ATOM 654 C CA . GLU A 1 81 ? 7.115 -7.227 -2.396 1.00 96.94 81 GLU A CA 1
ATOM 655 C C . GLU A 1 81 ? 7.861 -6.759 -1.143 1.00 96.94 81 GLU A C 1
ATOM 657 O O . GLU A 1 81 ? 7.255 -6.505 -0.095 1.00 96.94 81 GLU A O 1
ATOM 662 N N . ARG A 1 82 ? 9.188 -6.603 -1.235 1.00 96.94 82 ARG A N 1
ATOM 663 C CA . ARG A 1 82 ? 9.991 -6.069 -0.130 1.00 96.94 82 ARG A CA 1
ATOM 664 C C . ARG A 1 82 ? 9.548 -4.655 0.241 1.00 96.94 82 ARG A C 1
ATOM 666 O O . ARG A 1 82 ? 9.407 -4.369 1.433 1.00 96.94 82 ARG A O 1
ATOM 673 N N . GLU A 1 83 ? 9.314 -3.795 -0.746 1.00 98.00 83 GLU A N 1
ATOM 674 C CA . GLU A 1 83 ? 8.840 -2.428 -0.523 1.00 98.00 83 GLU A CA 1
ATOM 675 C C 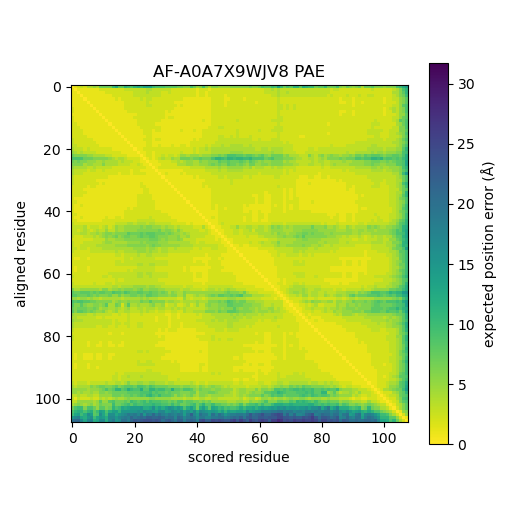. GLU A 1 83 ? 7.412 -2.413 0.051 1.00 98.00 83 GLU A C 1
ATOM 677 O O . GLU A 1 83 ? 7.154 -1.656 0.989 1.00 98.00 83 GLU A O 1
ATOM 682 N N . VAL A 1 84 ? 6.514 -3.309 -0.386 1.00 98.31 84 VAL A N 1
ATOM 683 C CA . VAL A 1 84 ? 5.162 -3.462 0.192 1.00 98.31 84 VAL A CA 1
ATOM 684 C C . VAL A 1 84 ? 5.255 -3.834 1.671 1.00 98.31 84 VAL A C 1
ATOM 686 O O . VAL A 1 84 ? 4.699 -3.137 2.527 1.00 98.31 84 VAL A O 1
ATOM 689 N N . ARG A 1 85 ? 6.017 -4.883 2.012 1.0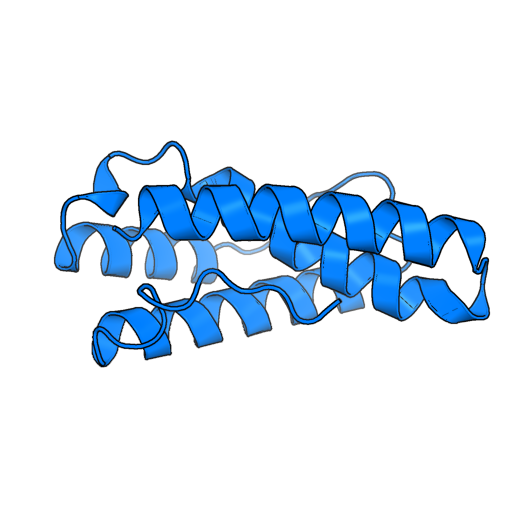0 97.94 85 ARG A N 1
ATOM 690 C CA . ARG A 1 85 ? 6.207 -5.311 3.411 1.00 97.94 85 ARG A CA 1
ATOM 691 C C . ARG A 1 85 ? 6.879 -4.218 4.245 1.00 97.94 85 ARG A C 1
ATOM 693 O O . ARG A 1 85 ? 6.554 -4.057 5.424 1.00 97.94 85 ARG A O 1
ATOM 700 N N . GLY A 1 86 ? 7.824 -3.475 3.669 1.00 97.94 86 GLY A N 1
ATOM 701 C CA . GLY A 1 86 ? 8.475 -2.335 4.317 1.00 97.94 86 GLY A CA 1
ATOM 702 C C . GLY A 1 86 ? 7.490 -1.208 4.627 1.00 97.94 86 GLY A C 1
ATOM 703 O O . GLY A 1 86 ? 7.438 -0.710 5.757 1.00 97.94 86 GLY A O 1
ATOM 704 N N . TYR A 1 87 ? 6.651 -0.855 3.655 1.00 97.81 87 TYR A N 1
ATOM 705 C CA . TYR A 1 87 ? 5.651 0.194 3.796 1.00 97.81 87 TYR A CA 1
ATOM 706 C C . TYR A 1 87 ? 4.540 -0.194 4.784 1.00 97.81 87 TYR A C 1
ATOM 708 O O . TYR A 1 87 ? 4.189 0.602 5.656 1.00 97.81 87 TYR A O 1
ATOM 716 N N . LEU A 1 88 ? 4.058 -1.441 4.758 1.00 98.12 88 LEU A N 1
ATOM 717 C CA . LEU A 1 88 ? 3.113 -1.962 5.753 1.00 98.12 88 LEU A CA 1
ATOM 718 C C . LEU A 1 88 ? 3.680 -1.885 7.179 1.00 98.12 88 LEU A C 1
ATOM 720 O O . LEU A 1 88 ? 3.017 -1.369 8.081 1.00 98.12 88 LEU A O 1
ATOM 724 N N . ARG A 1 89 ? 4.936 -2.302 7.397 1.00 97.75 89 ARG A N 1
ATOM 725 C CA . ARG A 1 89 ? 5.600 -2.181 8.712 1.00 97.75 89 ARG A CA 1
ATOM 726 C C . ARG A 1 89 ? 5.719 -0.727 9.174 1.00 97.75 89 ARG A C 1
ATOM 728 O O . ARG A 1 89 ? 5.521 -0.440 10.358 1.00 97.75 89 ARG A O 1
ATOM 735 N N . LYS A 1 90 ? 5.997 0.204 8.255 1.00 96.12 90 LYS A N 1
ATOM 736 C CA . LYS A 1 90 ? 5.981 1.647 8.545 1.00 96.12 90 LYS A CA 1
ATOM 737 C C . LYS A 1 90 ? 4.597 2.095 9.026 1.00 96.12 90 LYS A C 1
ATOM 739 O O . LYS A 1 90 ? 4.516 2.780 10.046 1.00 96.12 90 LYS A O 1
ATOM 744 N N . LEU A 1 91 ? 3.520 1.679 8.356 1.00 96.56 91 LEU A N 1
ATOM 745 C CA . LEU A 1 91 ? 2.151 2.013 8.765 1.00 96.56 91 LEU A CA 1
ATOM 746 C C . LEU A 1 91 ? 1.765 1.392 10.110 1.00 96.56 91 LEU A C 1
ATOM 748 O O . LEU A 1 91 ? 1.118 2.062 10.915 1.00 96.56 91 LEU A O 1
ATOM 752 N N . VAL A 1 92 ? 2.205 0.165 10.404 1.00 96.62 92 VAL A N 1
ATOM 753 C CA . VAL A 1 92 ? 2.020 -0.457 11.728 1.00 96.62 92 VAL A CA 1
ATOM 754 C C . VAL A 1 92 ? 2.668 0.403 12.810 1.00 96.62 92 VAL A C 1
ATOM 756 O O . VAL A 1 92 ? 2.032 0.710 13.821 1.00 96.62 92 VAL A O 1
ATOM 759 N N . LYS A 1 93 ? 3.904 0.868 12.586 1.00 95.50 93 LYS A N 1
ATOM 760 C CA . LYS A 1 93 ? 4.600 1.757 13.527 1.00 95.50 93 LYS A CA 1
ATOM 761 C C . LYS A 1 93 ? 3.851 3.078 13.718 1.00 95.50 93 LYS A C 1
ATOM 763 O O . LYS A 1 93 ? 3.613 3.461 14.859 1.00 95.50 93 LYS A O 1
ATOM 768 N N . MET A 1 94 ? 3.438 3.731 12.628 1.00 94.81 94 MET A N 1
ATOM 769 C CA . MET A 1 94 ? 2.663 4.981 12.674 1.00 94.81 94 MET A CA 1
ATOM 770 C C . MET A 1 94 ? 1.327 4.814 13.409 1.00 94.81 94 MET A C 1
ATOM 772 O O . MET A 1 94 ? 0.928 5.682 14.182 1.00 94.81 94 MET A O 1
ATOM 776 N N . THR A 1 95 ? 0.649 3.682 13.208 1.00 94.69 95 THR A N 1
ATOM 777 C CA . THR A 1 95 ? -0.621 3.351 13.873 1.00 94.69 95 THR A CA 1
ATOM 778 C C . THR A 1 95 ? -0.421 3.121 15.366 1.00 94.69 95 THR A C 1
ATOM 780 O O . THR A 1 95 ? -1.188 3.643 16.175 1.00 94.69 95 THR A O 1
ATOM 783 N N . LYS A 1 96 ? 0.650 2.411 15.747 1.00 91.62 96 LYS A N 1
ATOM 784 C CA . LYS A 1 96 ? 1.006 2.163 17.150 1.00 91.62 96 LYS A CA 1
ATOM 785 C C . LYS A 1 96 ? 1.284 3.461 17.907 1.00 91.62 96 LYS A C 1
ATOM 787 O O . LYS A 1 96 ? 0.831 3.612 19.037 1.00 91.62 96 LYS A O 1
ATOM 792 N N . THR A 1 97 ? 2.009 4.396 17.295 1.00 90.38 97 THR A N 1
ATOM 793 C CA . THR A 1 97 ? 2.343 5.688 17.916 1.00 90.38 97 THR A CA 1
ATOM 794 C C . THR A 1 97 ? 1.263 6.750 17.718 1.00 90.38 97 THR A C 1
ATOM 796 O O . THR A 1 97 ? 1.321 7.791 18.362 1.00 90.38 97 THR A O 1
ATOM 799 N N . ASN A 1 98 ? 0.275 6.503 16.851 1.00 86.06 98 ASN A N 1
ATOM 800 C CA . ASN A 1 98 ? -0.718 7.480 16.399 1.00 86.06 98 ASN A CA 1
ATOM 801 C C . ASN A 1 98 ? -0.087 8.784 15.865 1.00 86.06 98 ASN A C 1
ATOM 803 O O . ASN A 1 98 ? -0.629 9.875 16.036 1.00 86.06 98 ASN A O 1
ATOM 807 N N . THR A 1 99 ? 1.081 8.683 15.227 1.00 86.12 99 THR A N 1
ATOM 808 C CA . THR A 1 99 ? 1.826 9.837 14.705 1.00 86.12 99 THR A CA 1
ATOM 809 C C . THR A 1 99 ? 2.046 9.734 13.198 1.00 86.12 99 THR A C 1
ATOM 811 O O . THR A 1 99 ? 2.076 8.652 12.617 1.00 86.12 99 THR A O 1
ATOM 814 N N . GLY A 1 100 ? 2.176 10.889 12.539 1.00 85.25 100 GLY A N 1
ATOM 815 C CA . GLY A 1 100 ? 2.487 10.997 11.109 1.00 85.25 100 GLY A CA 1
ATOM 816 C C . GLY A 1 100 ? 1.276 11.084 10.170 1.00 85.25 100 GLY A C 1
ATOM 817 O O . GLY A 1 100 ? 1.392 11.720 9.129 1.00 85.25 100 GLY A O 1
ATOM 818 N N . PHE A 1 101 ? 0.089 10.592 10.551 1.00 89.44 101 PHE A N 1
ATOM 819 C CA . PHE A 1 101 ? -1.133 10.727 9.726 1.00 89.44 101 PHE A CA 1
ATOM 820 C C . PHE A 1 101 ? -1.655 12.171 9.591 1.00 89.44 101 PHE A C 1
ATOM 822 O O . PHE A 1 101 ? -2.506 12.458 8.745 1.00 89.44 101 PHE A O 1
ATOM 829 N N . GLY A 1 102 ? -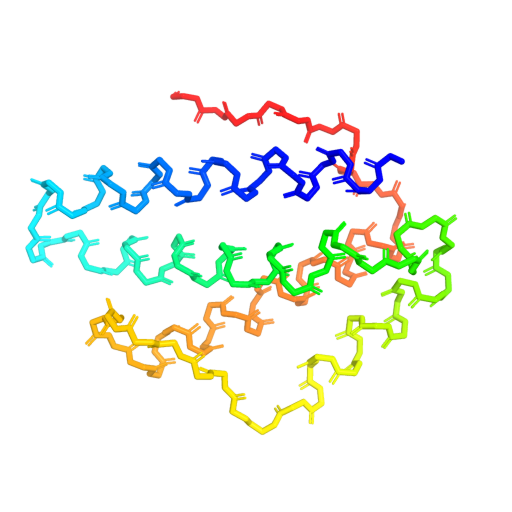1.153 13.086 10.424 1.00 84.62 102 GLY A N 1
ATOM 830 C CA . GLY A 1 102 ? -1.401 14.521 10.298 1.00 84.62 102 GLY A CA 1
ATOM 831 C C . GLY A 1 102 ? -0.571 15.185 9.196 1.00 84.62 102 GLY A C 1
ATOM 832 O O . GLY A 1 102 ? -1.004 16.192 8.643 1.00 84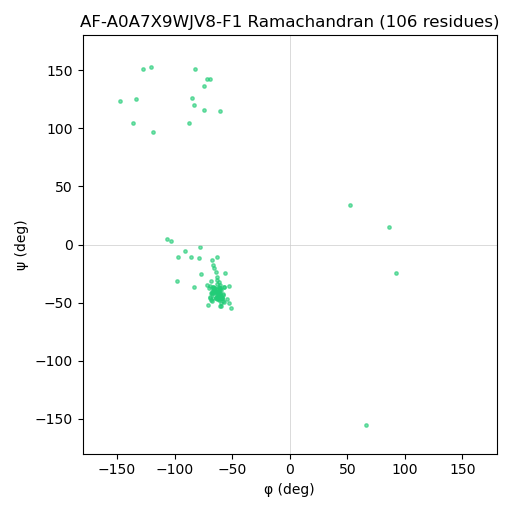.62 102 GLY A O 1
ATOM 833 N N . ASN A 1 103 ? 0.583 14.613 8.832 1.00 83.75 103 ASN A N 1
ATOM 834 C CA . ASN A 1 103 ? 1.458 15.182 7.813 1.00 83.75 103 ASN A CA 1
ATOM 835 C C . ASN A 1 103 ? 1.055 14.681 6.422 1.00 83.75 103 ASN A C 1
ATOM 837 O O . ASN A 1 103 ? 1.322 13.535 6.064 1.00 83.75 103 ASN A O 1
ATOM 841 N N . ARG A 1 104 ? 0.395 15.549 5.654 1.00 76.75 104 ARG A N 1
ATOM 842 C CA . ARG A 1 104 ? -0.032 15.278 4.271 1.00 76.75 104 ARG A CA 1
ATOM 843 C C . ARG A 1 104 ? 0.849 15.957 3.225 1.00 76.75 104 ARG A C 1
ATOM 845 O O . ARG A 1 104 ? 0.535 15.888 2.042 1.00 76.75 104 ARG A O 1
ATOM 852 N N . LEU A 1 105 ? 1.910 16.643 3.646 1.00 71.25 105 LEU A N 1
ATOM 853 C CA . LEU A 1 105 ? 2.835 17.267 2.714 1.00 71.25 105 LEU A CA 1
ATOM 854 C C . LEU A 1 105 ? 3.685 16.162 2.091 1.00 71.25 105 LEU A C 1
ATOM 856 O O . LEU A 1 105 ? 4.436 15.476 2.785 1.00 71.25 105 LEU A O 1
ATOM 860 N N . HIS A 1 106 ? 3.545 15.975 0.783 1.00 57.81 106 HIS A N 1
ATOM 861 C CA . HIS A 1 106 ? 4.597 15.329 0.023 1.00 57.81 106 HIS A CA 1
ATOM 862 C C . HIS A 1 106 ? 5.618 16.405 -0.320 1.00 57.81 106 HIS A C 1
ATOM 864 O O . HIS A 1 106 ? 5.248 17.408 -0.928 1.00 57.81 106 HIS A O 1
ATOM 870 N N . HIS A 1 107 ? 6.864 16.235 0.125 1.00 43.03 107 HIS A N 1
ATOM 871 C CA . HIS A 1 107 ? 7.944 17.106 -0.321 1.00 43.03 107 HIS A CA 1
ATOM 872 C C . HIS A 1 107 ? 8.069 16.949 -1.841 1.00 43.03 107 HIS A C 1
ATOM 874 O O . HIS A 1 107 ? 8.312 15.845 -2.325 1.00 43.03 107 HIS A O 1
ATOM 880 N N . GLN A 1 108 ? 7.780 18.043 -2.550 1.00 35.72 108 GLN A N 1
ATOM 881 C CA . GLN A 1 108 ? 7.999 18.203 -3.986 1.00 35.72 108 GLN A CA 1
ATOM 882 C C . GLN A 1 108 ? 9.493 18.332 -4.279 1.00 35.72 108 GLN A C 1
ATOM 884 O O . GLN A 1 108 ? 10.189 18.948 -3.438 1.00 35.72 108 GLN A O 1
#